Protein AF-A0A2V9CPI9-F1 (afdb_monomer)

Mean predicted aligned error: 4.01 Å

Solvent-accessible surface area (backbone atoms only — not comparable to full-atom values): 4301 Å² total; per-residue (Å²): 133,84,83,84,59,95,48,72,80,27,47,61,40,42,51,48,27,77,69,48,82,51,73,86,52,28,61,58,30,41,51,50,16,53,50,32,43,54,53,47,53,62,74,50,58,93,53,86,88,39,64,69,57,53,52,51,50,54,55,51,54,56,53,48,51,52,56,56,56,62,73,76,112

Nearest PDB structures (foldseek):
  7t8n-assembly1_BBB-2  TM=7.996E-01  e=9.821E+00  Escherichia coli K-12
  4u7y-assembly1_A  TM=5.755E-01  e=5.440E+00  Homo sapiens
  3whl-assembly2_D  TM=4.151E-01  e=2.524E+00  Saccharomyces cerevisiae S288C
  5l31-assembly1_C  TM=4.885E-01  e=3.391E+00  Escherichia coli
  7zly-assembly1_A  TM=4.914E-01  e=9.821E+00  Homo sapiens

Structure (mmCIF, N/CA/C/O backbone):
data_AF-A0A2V9CPI9-F1
#
_entry.id   AF-A0A2V9CPI9-F1
#
loop_
_atom_site.group_PDB
_atom_site.id
_atom_site.type_symbol
_atom_site.label_atom_id
_atom_site.label_alt_id
_atom_site.label_comp_id
_atom_site.label_asym_id
_atom_site.label_entity_id
_atom_site.label_seq_id
_atom_site.pdbx_PDB_ins_code
_atom_site.Cartn_x
_atom_site.Cartn_y
_atom_site.Cartn_z
_atom_site.occupancy
_atom_site.B_iso_or_equiv
_atom_site.auth_seq_id
_atom_site.auth_comp_id
_atom_site.auth_asym_id
_atom_site.auth_atom_id
_atom_site.pdbx_PDB_model_num
ATOM 1 N N . MET A 1 1 ? -20.357 -2.132 -10.332 1.00 49.06 1 MET A N 1
ATOM 2 C CA . MET A 1 1 ? -19.403 -1.347 -11.146 1.00 49.06 1 MET A CA 1
ATOM 3 C C . MET A 1 1 ? -18.055 -2.052 -11.087 1.00 49.06 1 MET A C 1
ATOM 5 O O . MET A 1 1 ? -17.533 -2.212 -9.992 1.00 49.06 1 MET A O 1
ATOM 9 N N . LYS A 1 2 ? -17.542 -2.587 -12.202 1.00 57.00 2 LYS A N 1
ATOM 10 C CA . LYS A 1 2 ? -16.224 -3.242 -12.220 1.00 57.00 2 LYS A CA 1
ATOM 11 C C . LYS A 1 2 ? -15.177 -2.133 -12.214 1.00 57.00 2 LYS A C 1
ATOM 13 O O . LYS A 1 2 ? -15.164 -1.320 -13.132 1.00 57.00 2 LYS A O 1
ATOM 18 N N . LEU A 1 3 ? -14.367 -2.051 -11.163 1.00 64.94 3 LEU A N 1
ATOM 19 C CA . LEU A 1 3 ? -13.256 -1.106 -11.131 1.00 64.94 3 LEU A CA 1
ATOM 20 C C . LEU A 1 3 ? -12.280 -1.506 -12.245 1.00 64.94 3 LEU A C 1
ATOM 22 O O . LEU A 1 3 ? -11.756 -2.619 -12.247 1.00 64.94 3 LEU A O 1
ATOM 26 N N . ILE A 1 4 ? -12.112 -0.630 -13.2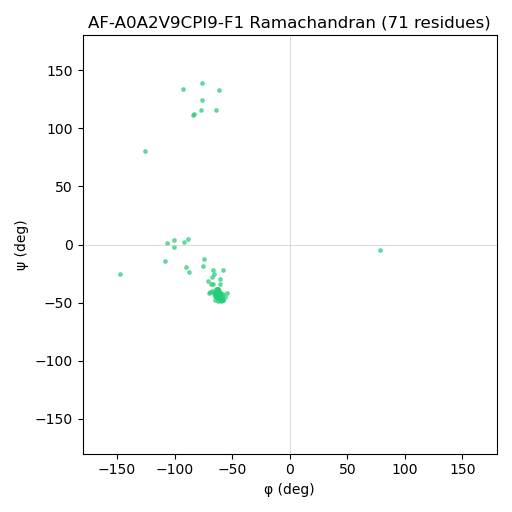34 1.00 82.25 4 ILE A N 1
ATOM 27 C CA . ILE A 1 4 ? -11.059 -0.769 -14.238 1.00 82.25 4 ILE A CA 1
ATOM 28 C C . ILE A 1 4 ? -9.805 -0.184 -13.599 1.00 82.25 4 ILE A C 1
ATOM 30 O O . ILE A 1 4 ? -9.751 1.012 -13.318 1.00 82.25 4 ILE A O 1
ATOM 34 N N . PHE A 1 5 ? -8.831 -1.044 -13.330 1.00 89.56 5 PHE A N 1
ATOM 35 C CA . PHE A 1 5 ? -7.559 -0.651 -12.741 1.00 89.56 5 PHE A CA 1
ATOM 36 C C . PHE A 1 5 ? -6.549 -0.376 -13.843 1.00 89.56 5 PHE A C 1
ATOM 38 O O . PHE A 1 5 ? -6.417 -1.165 -14.781 1.00 89.56 5 PH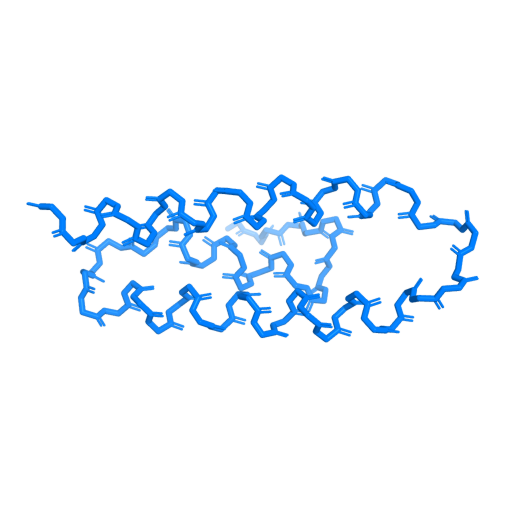E A O 1
ATOM 45 N N . LYS A 1 6 ? -5.832 0.740 -13.719 1.00 92.69 6 LYS A N 1
ATOM 46 C CA . LYS A 1 6 ? -4.739 1.076 -14.630 1.00 92.69 6 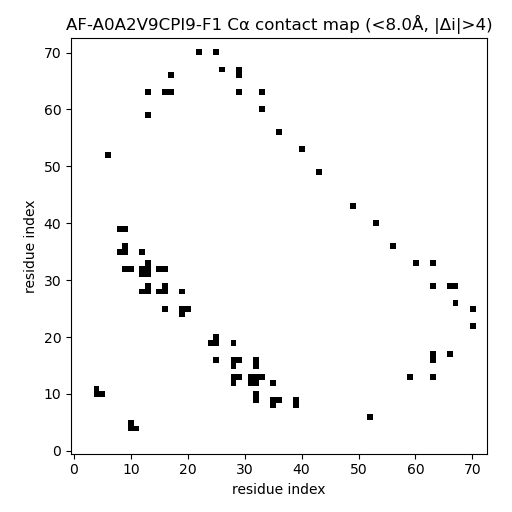LYS A CA 1
ATOM 47 C C . LYS A 1 6 ? -3.548 0.148 -14.397 1.00 92.69 6 LYS A C 1
ATOM 49 O O . LYS A 1 6 ? -2.848 -0.172 -15.353 1.00 92.69 6 LYS A O 1
ATOM 54 N N . PHE A 1 7 ? -3.360 -0.304 -13.155 1.00 94.75 7 PHE A N 1
ATOM 55 C CA . PHE A 1 7 ? -2.310 -1.248 -12.770 1.00 94.75 7 PHE A CA 1
ATOM 56 C C . PHE A 1 7 ? -2.910 -2.469 -12.051 1.00 94.75 7 PHE A C 1
ATOM 58 O O . PHE A 1 7 ? -2.923 -2.530 -10.816 1.00 94.75 7 PHE A O 1
ATOM 65 N N . PRO A 1 8 ? -3.455 -3.444 -12.804 1.00 95.19 8 PRO A N 1
ATOM 66 C CA . PRO A 1 8 ? -4.183 -4.584 -12.245 1.00 95.19 8 PRO A CA 1
ATOM 67 C C . PRO A 1 8 ? -3.387 -5.446 -11.257 1.00 95.19 8 PRO A C 1
ATOM 69 O O . PRO A 1 8 ? -3.986 -6.150 -10.450 1.00 95.19 8 PRO A O 1
ATOM 72 N N . GLU A 1 9 ? -2.057 -5.408 -11.310 1.00 96.25 9 GLU A N 1
ATOM 73 C CA . GLU A 1 9 ? -1.179 -6.260 -10.508 1.00 96.25 9 GLU A CA 1
ATOM 74 C C . GLU A 1 9 ? -1.076 -5.848 -9.033 1.00 96.25 9 GLU A C 1
ATOM 76 O O . GLU A 1 9 ? -0.644 -6.656 -8.213 1.00 96.25 9 GLU A O 1
ATOM 81 N N . TRP A 1 10 ? -1.439 -4.612 -8.680 1.00 98.00 10 TRP A N 1
ATOM 82 C CA . TRP A 1 10 ? -1.331 -4.120 -7.296 1.00 98.00 10 TRP A CA 1
ATOM 83 C C . TRP A 1 10 ? -2.409 -3.109 -6.893 1.00 98.00 10 TRP A C 1
ATOM 85 O O . TRP A 1 10 ? -2.727 -2.980 -5.707 1.00 98.00 10 TRP A O 1
ATOM 95 N N . GLU A 1 11 ? -2.990 -2.382 -7.850 1.00 97.69 11 GLU A N 1
ATOM 96 C CA . GLU A 1 11 ? -4.004 -1.363 -7.576 1.00 97.69 11 GLU A CA 1
ATOM 97 C C . GLU A 1 11 ? -5.273 -1.914 -6.890 1.00 97.69 11 GLU A C 1
ATOM 99 O O . GLU A 1 11 ? -5.806 -1.213 -6.025 1.00 97.69 11 GLU A O 1
ATOM 104 N N . PRO A 1 12 ? -5.751 -3.152 -7.162 1.00 97.62 12 PRO A N 1
ATOM 105 C CA . PRO A 1 12 ? -6.890 -3.716 -6.436 1.00 97.62 12 PRO A CA 1
ATOM 106 C C . PRO A 1 12 ? -6.650 -3.829 -4.926 1.00 97.62 12 PRO A C 1
ATOM 108 O O . PRO A 1 12 ? -7.523 -3.470 -4.138 1.00 97.62 12 PRO A O 1
ATOM 111 N N . GLN A 1 13 ? -5.471 -4.296 -4.509 1.00 98.44 13 GLN A N 1
ATOM 112 C CA . GLN A 1 13 ? -5.119 -4.454 -3.097 1.00 98.44 13 GLN A CA 1
ATOM 113 C C . GLN A 1 13 ? -4.961 -3.089 -2.425 1.00 98.44 13 GLN A C 1
ATOM 115 O O . GLN A 1 13 ? -5.464 -2.886 -1.323 1.00 98.44 13 GLN A O 1
ATOM 120 N N . TYR A 1 14 ? -4.345 -2.128 -3.118 1.00 98.25 14 TYR A N 1
ATOM 121 C CA . TYR A 1 14 ? -4.277 -0.743 -2.656 1.00 98.25 14 TYR A CA 1
ATOM 122 C C . TYR A 1 14 ? -5.670 -0.134 -2.440 1.00 98.25 14 TYR A C 1
ATOM 124 O O . TYR A 1 14 ? -5.949 0.439 -1.389 1.00 98.25 14 TYR A O 1
ATOM 132 N N . LYS A 1 15 ? -6.581 -0.297 -3.404 1.00 97.06 15 LYS A N 1
ATOM 133 C CA . LYS A 1 15 ? -7.955 0.213 -3.298 1.00 97.06 15 LYS A CA 1
ATOM 134 C C . LYS A 1 15 ? -8.754 -0.500 -2.209 1.00 97.06 15 LYS A C 1
ATOM 136 O O . LYS A 1 15 ? -9.551 0.153 -1.547 1.00 97.06 15 LYS A O 1
ATOM 141 N N . ALA A 1 16 ? -8.516 -1.793 -1.993 1.00 96.81 16 ALA A N 1
ATOM 142 C CA . ALA A 1 16 ? -9.109 -2.524 -0.879 1.00 96.81 16 ALA A CA 1
ATOM 143 C C . ALA A 1 16 ? -8.664 -1.960 0.480 1.00 96.81 16 ALA A C 1
ATOM 145 O O . ALA A 1 16 ? -9.498 -1.852 1.368 1.00 96.81 16 ALA A O 1
ATOM 146 N N . ALA A 1 17 ? -7.399 -1.551 0.630 1.00 97.06 17 ALA A N 1
ATOM 147 C CA . ALA A 1 17 ? -6.928 -0.893 1.850 1.00 97.06 17 ALA A CA 1
ATOM 148 C C . ALA A 1 17 ? -7.603 0.468 2.075 1.00 97.06 17 ALA A C 1
ATOM 150 O O . ALA A 1 17 ? -8.063 0.738 3.175 1.00 97.06 17 ALA A O 1
ATOM 151 N N . LEU A 1 18 ? -7.738 1.295 1.032 1.00 96.12 18 LEU A N 1
ATOM 152 C CA . LEU A 1 18 ? -8.387 2.611 1.144 1.00 96.12 18 LEU A CA 1
ATOM 153 C C . LEU A 1 18 ? -9.885 2.560 1.480 1.00 96.12 18 LEU A C 1
ATOM 155 O O . LEU A 1 18 ? -10.431 3.549 1.959 1.00 96.12 18 LEU A O 1
ATOM 159 N N . LEU A 1 19 ? -10.559 1.461 1.140 1.00 95.62 19 LEU A N 1
ATOM 160 C CA . LEU A 1 19 ? -12.001 1.289 1.338 1.00 95.62 19 LEU A CA 1
ATOM 161 C C . LEU A 1 19 ? -12.335 0.445 2.572 1.00 95.62 19 LEU A C 1
ATOM 163 O O . LEU A 1 19 ? -13.513 0.232 2.852 1.00 95.62 19 LEU A O 1
ATOM 167 N N . GLU A 1 20 ? -11.326 -0.068 3.276 1.00 96.31 20 GLU A N 1
ATOM 168 C CA . GLU A 1 20 ? -11.534 -0.852 4.486 1.00 96.31 20 GLU A CA 1
ATOM 169 C C . GLU A 1 20 ? -11.885 0.074 5.651 1.00 96.31 20 GLU A C 1
ATOM 171 O O . GLU A 1 20 ? -11.162 1.019 5.957 1.00 96.31 20 GLU A O 1
ATOM 176 N N . VAL A 1 21 ? -13.022 -0.209 6.282 1.00 93.31 21 VAL A N 1
ATOM 177 C CA . VAL A 1 21 ? -13.572 0.584 7.392 1.00 93.31 21 VAL A CA 1
ATOM 178 C C . VAL A 1 21 ? -13.464 -0.147 8.722 1.00 93.31 21 VAL A C 1
ATOM 180 O O . VAL A 1 21 ? -13.641 0.472 9.765 1.00 93.31 21 VAL A O 1
ATOM 183 N N . ASP A 1 22 ? -13.193 -1.453 8.693 1.00 93.94 22 ASP A N 1
ATOM 184 C CA . ASP A 1 22 ? -12.955 -2.262 9.880 1.00 93.94 22 ASP A CA 1
ATOM 185 C C . ASP A 1 22 ? -11.480 -2.123 10.305 1.00 93.94 22 ASP A C 1
ATOM 187 O O . ASP A 1 22 ? -10.598 -2.640 9.609 1.00 93.94 22 ASP A O 1
ATOM 191 N N . PRO A 1 23 ? -11.175 -1.473 11.447 1.00 87.38 23 PRO A N 1
ATOM 192 C CA . PRO A 1 23 ? -9.796 -1.256 11.886 1.00 87.38 23 PRO A CA 1
ATOM 193 C C . PRO A 1 23 ? -9.027 -2.560 12.118 1.00 87.38 23 PRO A C 1
ATOM 195 O O . PRO A 1 23 ? -7.816 -2.606 11.903 1.00 87.38 23 PRO A O 1
ATOM 198 N N . ALA A 1 24 ? -9.721 -3.639 12.503 1.00 88.62 24 ALA A N 1
ATOM 199 C CA . ALA A 1 24 ? -9.091 -4.939 12.708 1.00 88.62 24 ALA A CA 1
ATOM 200 C C . ALA A 1 24 ? -8.609 -5.545 11.381 1.00 88.62 24 ALA A C 1
ATOM 202 O O . ALA A 1 24 ? -7.564 -6.189 11.339 1.00 88.62 24 ALA A O 1
ATOM 203 N N . LYS A 1 25 ? -9.334 -5.296 10.281 1.00 94.81 25 LYS A N 1
ATOM 204 C CA . LYS A 1 25 ? -8.955 -5.755 8.934 1.00 94.81 25 LYS A CA 1
ATOM 205 C C . LYS A 1 25 ? -8.041 -4.780 8.204 1.00 94.81 25 LYS A C 1
ATOM 207 O O . LYS A 1 25 ? -7.310 -5.187 7.301 1.00 94.81 25 LYS A O 1
ATOM 212 N N . LEU A 1 26 ? -8.061 -3.504 8.577 1.00 94.88 26 LEU A N 1
ATOM 213 C CA . LEU A 1 26 ? -7.327 -2.447 7.889 1.00 94.88 26 LEU A CA 1
ATOM 214 C C . LEU A 1 26 ? -5.826 -2.741 7.809 1.00 94.88 26 LEU A C 1
ATOM 216 O O . LEU A 1 26 ? -5.237 -2.653 6.731 1.00 94.88 26 LEU A O 1
ATOM 220 N N . LEU A 1 27 ? -5.219 -3.183 8.911 1.00 93.56 27 LEU A N 1
ATOM 221 C CA . LEU A 1 27 ? -3.797 -3.536 8.936 1.00 93.56 27 LEU A CA 1
ATOM 222 C C . LEU A 1 27 ? -3.464 -4.699 7.989 1.00 93.56 27 LEU A C 1
ATOM 224 O O . LEU A 1 27 ? -2.439 -4.662 7.305 1.00 93.56 27 LEU A O 1
ATOM 228 N N . GLU A 1 28 ? -4.342 -5.700 7.889 1.00 96.56 28 GLU A N 1
ATOM 229 C CA . GLU A 1 28 ? -4.176 -6.820 6.956 1.00 96.56 28 GLU A CA 1
ATOM 230 C C . GLU A 1 28 ? -4.263 -6.349 5.499 1.00 96.56 28 GLU A C 1
ATOM 232 O O . GLU A 1 28 ? -3.450 -6.745 4.657 1.00 96.56 28 GLU A O 1
ATOM 237 N N . ARG A 1 29 ? -5.214 -5.457 5.191 1.00 98.06 29 ARG A N 1
ATOM 238 C CA . ARG A 1 29 ? -5.368 -4.880 3.848 1.00 98.06 29 ARG A CA 1
ATOM 239 C C . ARG A 1 29 ? -4.174 -4.018 3.458 1.00 98.06 29 ARG A C 1
ATOM 241 O O . ARG A 1 29 ? -3.696 -4.137 2.329 1.00 98.06 29 ARG A O 1
ATOM 248 N N . VAL A 1 30 ? -3.664 -3.203 4.383 1.00 97.69 30 VAL A N 1
ATOM 249 C CA . VAL A 1 30 ? -2.444 -2.409 4.181 1.00 97.69 30 VAL A CA 1
ATOM 250 C C . VAL A 1 30 ? -1.257 -3.328 3.895 1.00 97.69 30 VAL A C 1
ATOM 252 O O . VAL A 1 30 ? -0.562 -3.133 2.897 1.00 97.69 30 VAL A O 1
ATOM 255 N N . ALA A 1 31 ? -1.060 -4.380 4.693 1.00 97.12 31 ALA A N 1
ATOM 256 C CA . ALA A 1 31 ? 0.027 -5.334 4.481 1.00 97.12 31 ALA A CA 1
ATOM 257 C C . ALA A 1 31 ? -0.069 -6.042 3.116 1.00 97.12 31 ALA A C 1
ATOM 259 O O . ALA A 1 31 ? 0.941 -6.185 2.418 1.00 97.12 31 ALA A O 1
ATOM 260 N N . ALA A 1 32 ? -1.276 -6.440 2.700 1.00 98.38 32 ALA A N 1
ATOM 261 C CA . ALA A 1 32 ? -1.515 -7.051 1.394 1.00 98.38 32 ALA A CA 1
ATOM 262 C C . ALA A 1 32 ? -1.214 -6.085 0.233 1.00 98.38 32 ALA A C 1
ATOM 264 O O . ALA A 1 32 ? -0.584 -6.480 -0.752 1.00 98.38 32 ALA A O 1
ATOM 265 N N . ALA A 1 33 ? -1.617 -4.817 0.356 1.00 98.50 33 ALA A N 1
ATOM 266 C CA . ALA A 1 33 ? -1.328 -3.780 -0.631 1.00 98.50 33 ALA A CA 1
ATOM 267 C C . ALA A 1 33 ? 0.177 -3.530 -0.769 1.00 98.50 33 ALA A C 1
ATOM 269 O O . ALA A 1 33 ? 0.714 -3.554 -1.878 1.00 98.50 33 ALA A O 1
ATOM 270 N N . GLU A 1 34 ? 0.882 -3.361 0.349 1.00 98.31 34 GLU A N 1
ATOM 271 C CA . GLU A 1 34 ? 2.331 -3.179 0.339 1.00 98.31 34 GLU A CA 1
ATOM 272 C C . GLU A 1 34 ? 3.067 -4.386 -0.263 1.00 98.31 34 GLU A C 1
ATOM 274 O O . GLU A 1 34 ? 4.037 -4.220 -1.005 1.00 98.31 34 GLU A O 1
ATOM 279 N N . ALA A 1 35 ? 2.626 -5.611 0.044 1.00 98.50 35 ALA A N 1
ATOM 280 C CA . ALA A 1 35 ? 3.219 -6.823 -0.508 1.00 98.50 35 ALA A CA 1
ATOM 281 C C . ALA A 1 35 ? 3.069 -6.882 -2.037 1.00 98.50 35 ALA A C 1
ATOM 283 O O . ALA A 1 35 ? 4.061 -7.127 -2.734 1.00 98.50 35 ALA A O 1
ATOM 284 N N . ALA A 1 36 ? 1.872 -6.588 -2.557 1.00 98.50 36 ALA A N 1
ATOM 285 C CA . ALA A 1 36 ? 1.608 -6.532 -3.994 1.00 98.50 36 ALA A CA 1
ATOM 286 C C . ALA A 1 36 ? 2.448 -5.443 -4.685 1.00 98.50 36 ALA A C 1
ATOM 288 O O . ALA A 1 36 ? 3.094 -5.704 -5.702 1.00 98.50 36 ALA A O 1
ATOM 289 N N . ILE A 1 37 ? 2.531 -4.249 -4.089 1.00 98.25 37 ILE A N 1
ATOM 290 C CA . ILE A 1 37 ? 3.351 -3.144 -4.602 1.00 98.25 37 ILE A CA 1
ATOM 291 C C . ILE A 1 37 ? 4.839 -3.523 -4.626 1.00 98.25 37 ILE A C 1
ATOM 293 O O . ILE A 1 37 ? 5.503 -3.326 -5.644 1.00 98.25 37 ILE A O 1
ATOM 297 N N . ARG A 1 38 ? 5.378 -4.126 -3.556 1.00 97.31 38 ARG A N 1
ATOM 298 C CA . ARG A 1 38 ? 6.781 -4.585 -3.519 1.00 97.31 38 ARG A CA 1
ATOM 299 C C . ARG A 1 38 ? 7.063 -5.649 -4.576 1.00 97.31 38 ARG A C 1
ATOM 301 O O . ARG A 1 38 ? 8.115 -5.620 -5.215 1.00 97.31 38 ARG A O 1
ATOM 308 N N . GLN A 1 39 ? 6.136 -6.584 -4.782 1.00 97.75 39 GLN A N 1
ATOM 309 C CA . GLN A 1 39 ? 6.249 -7.565 -5.857 1.00 97.75 39 GLN A CA 1
ATOM 310 C C . GLN A 1 39 ? 6.270 -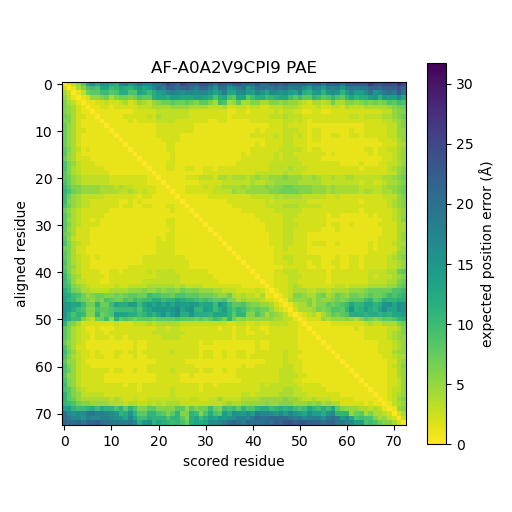6.881 -7.225 1.00 97.75 39 GLN A C 1
ATOM 312 O O . GLN A 1 39 ? 7.125 -7.214 -8.049 1.00 97.75 39 GLN A O 1
ATOM 317 N N . ARG A 1 40 ? 5.398 -5.891 -7.449 1.00 96.81 40 ARG A N 1
ATOM 318 C CA . ARG A 1 40 ? 5.377 -5.154 -8.710 1.00 96.81 40 ARG A CA 1
ATOM 319 C C . ARG A 1 40 ? 6.658 -4.364 -8.942 1.00 96.81 40 ARG A C 1
ATOM 321 O O . ARG A 1 40 ? 7.212 -4.457 -10.031 1.00 96.81 40 ARG A O 1
ATOM 328 N N . MET A 1 41 ? 7.168 -3.655 -7.934 1.00 94.81 41 MET A N 1
ATOM 329 C CA . MET A 1 41 ? 8.429 -2.910 -8.032 1.00 94.81 41 MET A CA 1
ATOM 330 C C . MET A 1 41 ? 9.586 -3.799 -8.493 1.00 94.81 41 MET A C 1
ATOM 332 O O . MET A 1 41 ? 10.360 -3.386 -9.352 1.00 94.81 41 MET A O 1
ATOM 336 N N . ARG A 1 42 ? 9.676 -5.031 -7.972 1.00 94.81 42 ARG A N 1
ATOM 337 C CA . ARG A 1 42 ? 10.672 -6.013 -8.429 1.00 94.81 42 ARG A CA 1
ATOM 338 C C . ARG A 1 42 ? 10.453 -6.420 -9.886 1.00 94.81 42 ARG A C 1
ATOM 340 O O . ARG A 1 42 ? 11.414 -6.489 -10.638 1.00 94.81 42 ARG A O 1
ATOM 347 N N . ALA A 1 43 ? 9.205 -6.653 -10.289 1.00 94.38 43 ALA A N 1
ATOM 348 C CA . ALA A 1 43 ? 8.868 -7.068 -11.652 1.00 94.38 43 ALA A CA 1
ATOM 349 C C . ALA A 1 43 ? 9.122 -5.980 -12.712 1.00 94.38 43 ALA A C 1
ATOM 351 O O . ALA A 1 43 ? 9.370 -6.305 -13.871 1.00 94.38 43 ALA A O 1
ATOM 352 N N . ILE A 1 44 ? 9.057 -4.698 -12.336 1.00 93.25 44 ILE A N 1
ATOM 353 C CA . ILE A 1 44 ? 9.307 -3.568 -13.251 1.00 93.25 44 ILE A CA 1
ATOM 354 C C . ILE A 1 44 ? 10.703 -2.958 -13.104 1.00 93.25 44 ILE A C 1
ATOM 356 O O . ILE A 1 44 ? 11.016 -1.954 -13.749 1.00 93.25 44 ILE A O 1
ATOM 360 N N . PHE A 1 45 ? 11.552 -3.542 -12.261 1.00 89.19 45 PHE A N 1
ATOM 361 C CA . PHE A 1 45 ? 12.920 -3.082 -12.0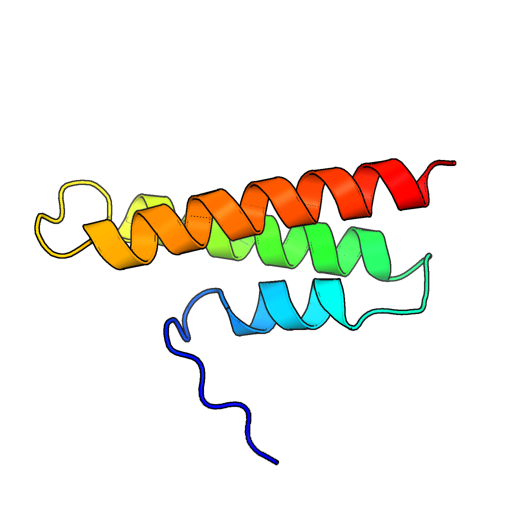91 1.00 89.19 45 PHE A CA 1
ATOM 362 C C . PHE A 1 45 ? 13.695 -3.205 -13.412 1.00 89.19 45 PHE A C 1
ATOM 364 O O . PHE A 1 45 ? 13.612 -4.218 -14.100 1.00 89.19 45 PHE A O 1
ATOM 371 N N . GLY A 1 46 ? 14.416 -2.149 -13.797 1.00 85.44 46 GLY A N 1
ATOM 372 C CA . GLY A 1 46 ? 15.162 -2.096 -15.062 1.00 85.44 46 GLY A CA 1
ATOM 373 C C . GLY A 1 46 ? 14.322 -1.818 -16.316 1.00 85.44 46 GLY A C 1
ATOM 374 O O . GLY A 1 46 ? 14.892 -1.618 -17.385 1.00 85.44 46 GLY A O 1
ATOM 375 N N . ARG A 1 47 ? 12.987 -1.740 -16.213 1.00 88.88 47 ARG A N 1
ATOM 376 C CA . ARG A 1 47 ? 12.131 -1.347 -17.342 1.00 88.88 47 ARG A CA 1
ATOM 377 C C . ARG A 1 47 ? 12.187 0.166 -17.585 1.00 88.88 47 ARG A C 1
ATOM 379 O O . ARG A 1 47 ? 12.167 0.963 -16.637 1.00 88.88 47 ARG A O 1
ATOM 386 N N . THR A 1 48 ? 12.239 0.558 -18.857 1.00 77.19 48 THR A N 1
ATOM 387 C CA . THR A 1 48 ? 12.306 1.959 -19.312 1.00 77.19 48 THR A CA 1
ATOM 388 C C . THR A 1 48 ? 10.926 2.587 -19.537 1.00 77.19 48 THR A C 1
ATOM 390 O O . THR A 1 48 ? 10.802 3.803 -19.485 1.00 77.19 48 THR A O 1
ATOM 393 N N . ASP A 1 49 ? 9.872 1.782 -19.692 1.00 78.75 49 ASP A N 1
ATOM 394 C CA . ASP A 1 49 ? 8.475 2.202 -19.899 1.00 78.75 49 ASP A CA 1
ATOM 395 C C . ASP A 1 49 ? 7.683 2.430 -18.588 1.00 78.75 49 ASP A C 1
ATOM 397 O O . ASP A 1 49 ? 6.487 2.720 -18.605 1.00 78.75 49 ASP A O 1
ATOM 401 N N . GLY A 1 50 ? 8.343 2.322 -17.429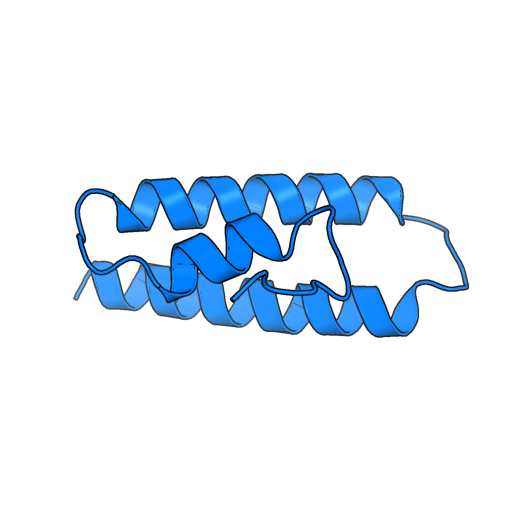 1.00 75.56 50 GLY A N 1
ATOM 402 C CA . GLY A 1 50 ? 7.694 2.232 -16.115 1.00 75.56 50 GLY A CA 1
ATOM 403 C C . GLY A 1 50 ? 7.454 3.542 -15.356 1.00 75.56 50 GLY A C 1
ATOM 404 O O . GLY A 1 50 ? 6.967 3.488 -14.228 1.00 75.56 50 GLY A O 1
ATOM 405 N N . ASP A 1 51 ? 7.789 4.718 -15.895 1.00 85.69 51 ASP A N 1
ATOM 406 C CA . ASP A 1 51 ? 7.818 5.962 -15.098 1.00 85.69 51 ASP A CA 1
ATOM 407 C C . ASP A 1 51 ? 6.458 6.376 -14.533 1.00 85.69 51 ASP A C 1
ATOM 409 O O . ASP A 1 51 ? 6.364 6.800 -13.380 1.00 85.69 51 ASP A O 1
ATOM 413 N N . THR A 1 52 ? 5.383 6.193 -15.303 1.00 92.94 52 THR A N 1
ATOM 414 C CA . THR A 1 52 ? 4.026 6.497 -14.821 1.00 92.94 52 THR A CA 1
ATOM 415 C C . THR A 1 52 ? 3.601 5.537 -13.707 1.00 92.94 52 THR A C 1
ATOM 417 O O . THR A 1 52 ? 2.981 5.957 -12.730 1.00 92.94 52 THR A O 1
ATOM 420 N N . GLU A 1 53 ? 3.938 4.251 -13.831 1.00 95.38 53 GLU A N 1
ATOM 421 C CA . GLU A 1 53 ? 3.617 3.247 -12.815 1.00 95.38 53 GLU A CA 1
ATOM 422 C C . GLU A 1 53 ? 4.443 3.455 -11.539 1.00 95.38 53 GLU A C 1
ATOM 424 O O . GLU A 1 53 ? 3.889 3.426 -10.442 1.00 95.38 53 GLU A O 1
ATOM 429 N N . ARG A 1 54 ? 5.741 3.764 -11.663 1.00 94.75 54 ARG A N 1
ATOM 430 C CA . ARG A 1 54 ? 6.623 4.082 -10.528 1.00 94.75 54 ARG A CA 1
ATOM 431 C C . ARG A 1 54 ? 6.112 5.274 -9.718 1.00 94.75 54 ARG A C 1
ATOM 433 O O . ARG A 1 54 ? 6.087 5.213 -8.490 1.00 94.75 54 ARG A O 1
ATOM 440 N N . GLN A 1 55 ? 5.650 6.331 -10.388 1.00 95.38 55 GLN A N 1
ATOM 441 C CA . GLN A 1 55 ? 5.040 7.481 -9.711 1.00 95.38 55 GLN A CA 1
ATOM 442 C C . GLN A 1 55 ? 3.745 7.105 -8.979 1.00 95.38 55 GLN A C 1
ATOM 444 O O . GLN A 1 55 ? 3.517 7.560 -7.857 1.00 95.38 55 GLN A O 1
ATOM 449 N N . ALA A 1 56 ? 2.895 6.275 -9.591 1.00 96.88 56 ALA A N 1
ATOM 450 C CA . ALA A 1 56 ? 1.665 5.803 -8.959 1.00 96.88 56 ALA A CA 1
ATOM 451 C C . ALA A 1 56 ? 1.953 4.934 -7.724 1.00 96.88 56 ALA A C 1
ATOM 453 O O . ALA A 1 56 ? 1.321 5.129 -6.686 1.00 96.88 56 ALA A O 1
ATOM 454 N N . ILE A 1 57 ? 2.952 4.052 -7.809 1.00 97.31 57 ILE A N 1
ATOM 455 C CA . ILE A 1 57 ? 3.449 3.248 -6.688 1.00 97.31 57 ILE A CA 1
ATOM 456 C C . ILE A 1 57 ? 3.936 4.140 -5.541 1.00 97.31 57 ILE A C 1
ATOM 458 O O . ILE A 1 57 ? 3.559 3.908 -4.395 1.00 97.31 57 ILE A O 1
ATOM 462 N N . GLY A 1 58 ? 4.723 5.182 -5.834 1.00 97.38 58 GLY A N 1
ATOM 463 C CA . GLY A 1 58 ? 5.203 6.117 -4.812 1.00 97.38 58 GLY A CA 1
ATOM 464 C C . GLY A 1 58 ? 4.056 6.784 -4.049 1.00 97.38 58 GLY A C 1
ATOM 465 O O . GLY A 1 58 ? 4.026 6.752 -2.822 1.00 97.38 58 GLY A O 1
ATOM 466 N N . LYS A 1 59 ? 3.056 7.304 -4.775 1.00 97.81 59 LYS A N 1
ATOM 467 C CA . LYS A 1 59 ? 1.851 7.903 -4.172 1.00 97.81 59 LYS A CA 1
ATOM 468 C C . LYS A 1 59 ? 1.065 6.898 -3.326 1.00 97.81 59 LYS A C 1
ATOM 470 O O . LYS A 1 59 ? 0.595 7.252 -2.248 1.00 97.81 59 LYS A O 1
ATOM 475 N N . ALA A 1 60 ? 0.928 5.662 -3.805 1.00 98.06 60 ALA A N 1
ATOM 476 C CA . ALA A 1 60 ? 0.217 4.608 -3.090 1.00 98.06 60 ALA A CA 1
ATOM 477 C C . ALA A 1 60 ? 0.914 4.240 -1.771 1.00 98.06 60 ALA A C 1
ATOM 479 O O . ALA A 1 6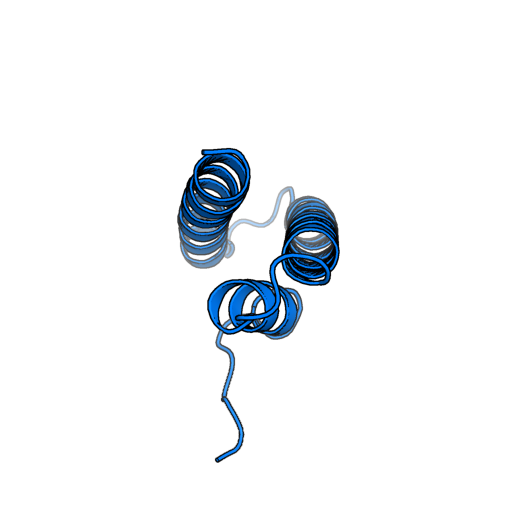0 ? 0.247 4.152 -0.745 1.00 98.06 60 ALA A O 1
ATOM 480 N N . LEU A 1 61 ? 2.243 4.092 -1.771 1.00 98.00 61 LEU A N 1
ATOM 481 C CA . LEU A 1 61 ? 3.006 3.803 -0.552 1.00 98.00 61 LEU A CA 1
ATOM 482 C C . LEU A 1 61 ? 2.875 4.924 0.483 1.00 98.00 61 LEU A C 1
ATOM 484 O O . LEU A 1 61 ? 2.609 4.632 1.644 1.00 98.00 61 LEU A O 1
ATOM 488 N N . SER A 1 62 ? 2.975 6.192 0.070 1.00 97.50 62 SER A N 1
ATOM 489 C CA . SER A 1 62 ? 2.772 7.323 0.984 1.00 97.50 62 SER A CA 1
ATOM 490 C C . SER A 1 62 ? 1.373 7.325 1.609 1.00 97.50 62 SER A C 1
ATOM 492 O O . SER A 1 62 ? 1.240 7.5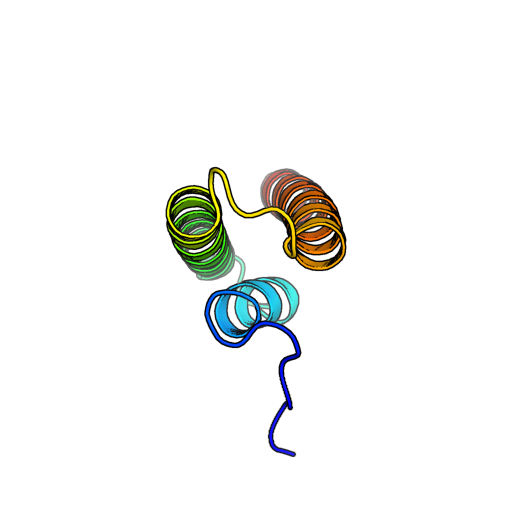37 2.811 1.00 97.50 62 SER A O 1
ATOM 494 N N . ALA A 1 63 ? 0.328 7.051 0.820 1.00 97.25 63 ALA A N 1
ATOM 495 C CA . ALA A 1 63 ? -1.038 6.970 1.335 1.00 97.25 63 ALA A CA 1
ATOM 496 C C . ALA A 1 63 ? -1.224 5.806 2.326 1.00 97.25 63 ALA A C 1
ATOM 498 O O . ALA A 1 63 ? -1.877 5.976 3.354 1.00 97.25 63 ALA A O 1
ATOM 499 N N . LEU A 1 64 ? -0.622 4.643 2.050 1.00 97.00 64 LEU A N 1
ATOM 500 C CA . LEU A 1 64 ? -0.658 3.489 2.954 1.00 97.00 64 LEU A CA 1
ATOM 501 C C . LEU A 1 64 ? 0.055 3.772 4.284 1.00 97.00 64 LEU A C 1
ATOM 503 O O . LEU A 1 64 ? -0.446 3.355 5.326 1.00 97.00 64 LEU A O 1
ATOM 507 N N . SER A 1 65 ? 1.174 4.507 4.274 1.00 95.75 65 SER A N 1
ATOM 508 C CA . SER A 1 65 ? 1.863 4.924 5.505 1.00 95.75 65 SER A CA 1
ATOM 509 C C . SER A 1 65 ? 0.970 5.791 6.394 1.00 95.75 65 SER A C 1
ATOM 511 O O . SER A 1 65 ? 0.813 5.483 7.572 1.00 95.75 65 SER A O 1
ATOM 513 N N . VAL A 1 66 ? 0.301 6.799 5.823 1.00 95.00 66 VAL A N 1
ATOM 514 C CA . VAL A 1 66 ? -0.642 7.657 6.567 1.00 95.00 66 VAL A CA 1
ATOM 515 C C . VAL A 1 66 ? -1.815 6.845 7.123 1.00 95.00 66 VAL A C 1
ATOM 517 O O . VAL A 1 66 ? -2.204 7.010 8.277 1.00 95.00 66 VAL A O 1
ATOM 520 N N . LEU A 1 67 ? -2.377 5.937 6.323 1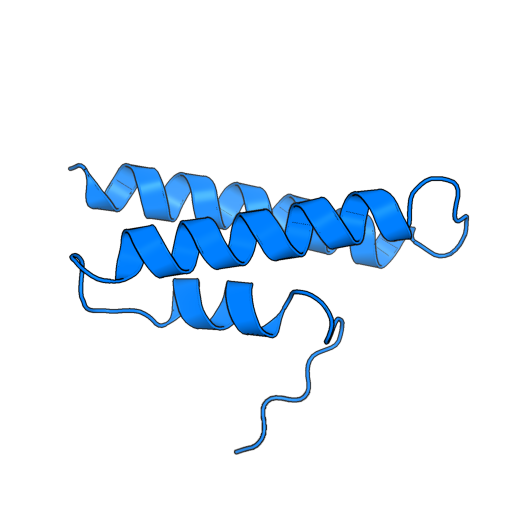.00 92.69 67 LEU A N 1
ATOM 521 C CA . LEU A 1 67 ? -3.494 5.089 6.745 1.00 92.69 67 LEU A CA 1
ATOM 522 C C . LEU A 1 67 ? -3.107 4.171 7.911 1.00 92.69 67 LEU A C 1
ATOM 524 O O . LEU A 1 67 ? -3.871 3.975 8.854 1.00 92.69 67 LEU A O 1
ATOM 528 N N . LYS A 1 68 ? -1.883 3.644 7.870 1.00 88.69 68 LYS A N 1
ATOM 529 C CA . LYS A 1 68 ? -1.320 2.838 8.945 1.00 88.69 68 LYS A CA 1
ATOM 530 C C . LYS A 1 68 ? -1.134 3.663 10.218 1.00 88.69 68 LYS A C 1
ATOM 532 O O . LYS A 1 68 ? -1.575 3.222 11.267 1.00 88.69 68 LYS A O 1
ATOM 537 N N . GLU A 1 69 ? -0.542 4.851 10.131 1.00 88.31 69 GLU A N 1
ATOM 538 C CA . GLU A 1 69 ? -0.300 5.738 11.283 1.00 88.31 69 GLU A CA 1
ATOM 539 C C . GLU A 1 69 ? -1.597 6.216 11.949 1.00 88.31 69 GLU A C 1
ATOM 541 O O . GLU A 1 69 ? -1.721 6.163 13.170 1.00 88.31 69 GLU A O 1
ATOM 546 N N . THR A 1 70 ? -2.590 6.612 11.151 1.00 80.25 70 THR A N 1
ATOM 547 C CA . THR A 1 70 ? -3.907 7.051 11.650 1.00 80.25 70 THR A CA 1
ATOM 548 C C . THR A 1 70 ? -4.712 5.935 12.312 1.00 80.25 70 THR A C 1
ATOM 550 O O . THR A 1 70 ? -5.557 6.226 13.147 1.00 80.25 70 THR A O 1
ATOM 553 N N . SER A 1 71 ? -4.430 4.667 12.005 1.00 68.75 71 SER A N 1
ATOM 554 C CA . SER A 1 71 ? -5.060 3.521 12.680 1.00 68.75 71 SER A CA 1
ATOM 555 C C . SER A 1 71 ? -4.523 3.276 14.097 1.00 68.75 71 SER A C 1
ATOM 557 O O . SER A 1 71 ? -5.094 2.471 14.828 1.00 68.75 71 SER A O 1
ATOM 559 N N . PHE A 1 72 ? -3.411 3.920 14.472 1.00 58.41 72 PHE A N 1
ATOM 560 C CA . PHE A 1 72 ? -2.767 3.782 15.783 1.00 58.41 72 PHE A CA 1
ATOM 561 C C . PHE A 1 72 ? -2.965 5.002 16.705 1.00 58.41 72 PHE A C 1
ATOM 563 O O . PHE A 1 72 ? -2.412 5.002 17.805 1.00 58.41 72 PHE A O 1
ATOM 570 N N . SER A 1 73 ? -3.705 6.034 16.272 1.00 54.78 73 SER A N 1
ATOM 571 C CA . SER A 1 73 ? -4.119 7.191 17.096 1.00 54.78 73 SER A CA 1
ATOM 572 C C . SER A 1 73 ? -5.565 7.054 17.547 1.00 54.78 73 SER A C 1
ATOM 574 O O . SER A 1 73 ? -5.841 7.458 18.697 1.00 54.78 73 SER A O 1
#

pLDDT: mean 91.03, std 11.11, range [49.06, 98.5]

Foldseek 3Di:
DDDDDPDVQQVVLLVVLVPDPDLVCNVVSLVSNVVSLVVVCVVCPPPPPCPVVVVVSVVSNVVSVVSVVVSVD

Sequence (73 aa):
MKLIFKFPEWEPQYKAALLEVDPAKLLERVAAAEAAIRQRMRAIFGRTDGDTERQAIGKALSALSVLKETSFS

Radius of gyration: 12.68 Å; Cα contacts (8 Å, |Δi|>4): 46; chains: 1; bounding box: 35×16×37 Å

Secondary structure (DSSP, 8-state):
-----SSTTTHHHHHHHHT---HHHHHHHHHHHHHHHHHHHHHTTT-SS-HHHHHHHHHHHHHHHHHHHHTT-

=== Feature glossary ===
Legend for the data blocks above and below:

— What the protein is —

The amino-acid sequence is the protein's primary structure: the linear order of residues from the N-terminus to the C-terminus, written in one-letter code. Everything else here — the 3D coordinates, the secondary structure, the domain annotations — is ultimately a consequence of this string.

Database cross-references. InterPro integrates a dozen domain/family signature databases into unified entries with residue-range hits. GO terms attach function/process/location labels with evidence codes. CATH codes position the fold in a four-level structural taxonomy. Organism is the NCBI-taxonomy species name.

— Where its atoms are —

The mmCIF block holds the 3D Cartesian coordinates of each backbone atom (N, Cα, C, O) in ångströms. mmCIF is the PDB's canonical archive format — a tagged-loop text representation of the atomic model.

The six renders are orthographic views along the three Cartesian axes in both directions. Representation (cartoon, sticks, or surface) and color scheme (sequence-rainbow or by-chain) vary across proteins so the training set covers all the common visualization conventions.

— Local backbone conformation —

Secondary structure is the local, repeating backbone conformation. DSSP classifies it into eight states by reading the hydrogen-bond network: three helix types (H, G, I), two β types (E, B), two non-regular types (T, S), and unstructured coil (-).

SS3 is a coarse helix/strand/coil call (letters a/b/c) made by the P-SEA algorithm from inter-Cα distances and dihedrals. It is less detailed than DSSP but needs only Cα positions.

Backbone dihedral angles. Every residue except chain termini has a φ (preceding-C → N → Cα → C) and a ψ (N → Cα → C → next-N). They are reported in degrees following the IUPAC sign convention. Secondary structure is essentially a statement about which (φ, ψ) basin each residue occupies.

— Global shape and packing —

The geometric summary reports three shape descriptors. Rg (radius of gyration) measures how spread out the Cα atoms are about their centre of mass; compact globular proteins have small Rg, elongated or unfolded ones large. Cα contacts (<8 Å, |i−j|>4) count long-range residue pairs in spatial proximity — high for tightly packed folds, near zero for rods or random coil. The bounding-box extents give the protein's footprint along x, y, z in Å.

Solvent accessibility: the surface area of each residue that a 1.4 Å water probe can touch, in Å². When only backbone atoms are present the absolute values are lower than full-atom SASA (side chains contribute most of the area) and are flagged as backbone-only.

Plot images: a contact map (which residues are close in 3D, as an N×N binary image), a Ramachandran scatter (backbone torsion angles, revealing secondary-structure composition at a glance), and — for AlphaFold structures — a PAE heatmap (pairwise prediction confidence).

— Structural neighborhood —

Foldseek's 3Di representation compresses backbone geometry into a per-residue letter drawn from a learned twenty-state alphabet. It captures the tertiary interaction pattern around each residue — which residues are packed against it in space, regardless of where they are in sequence.

Structural nearest neighbors (via Foldseek easy-search vs the PDB). Reported per hit: target PDB id, E-value, and alignment TM-score. A TM-score above ~0.5 is the conventional threshold for 'same fold'.

— Confidence and disorder —

pLDDT (predicted Local Distance Difference Test) is AlphaFold's per-residue confidence score, ranging from 0 to 100. Values above 90 indicate high confidence (typically well-packed cores); 70–90 is confident; 50–70 low confidence; below 50 usually means the region is disordered or the prediction is unreliable there. AlphaFold stores pLDDT in the mmCIF B-factor column.

For experimental (PDB) structures, the B-factor (temperature factor) quantifies the positional spread of each atom in the crystal — a combination of thermal vibration and static disorder — in units of Å². High B-factors mark flexible loops or poorly resolved regions; low B-factors mark the rigid, well-ordered core.

Predicted Aligned Error (PAE) is an AlphaFold confidence matrix: entry (i, j) is the expected error in the position of residue j, in ångströms, when the prediction is superimposed on the true structure at residue i. Low PAE within a block of residues means that block is internally rigid and well-predicted; high PAE between two blocks means their relative placement is uncertain even if each block individually is confident.